Protein AF-A0A1G5SQM2-F1 (afdb_monomer_lite)

Structure (mmCIF, N/CA/C/O backbone):
data_AF-A0A1G5SQM2-F1
#
_entry.id   AF-A0A1G5SQM2-F1
#
loop_
_atom_site.group_PDB
_atom_site.id
_atom_site.type_symbol
_atom_site.label_atom_id
_atom_site.label_alt_id
_atom_site.label_comp_id
_atom_site.label_asym_id
_atom_site.label_entity_id
_atom_site.label_seq_id
_atom_site.pdbx_PDB_ins_code
_atom_site.Cartn_x
_atom_site.Cartn_y
_atom_site.Cartn_z
_atom_site.occupancy
_atom_site.B_iso_or_equiv
_atom_site.auth_seq_id
_atom_site.auth_comp_id
_atom_site.auth_asym_id
_atom_site.auth_atom_id
_atom_site.pdbx_PDB_model_num
ATOM 1 N N . MET A 1 1 ? 19.496 5.903 -9.101 1.00 49.25 1 MET A N 1
ATOM 2 C CA . MET A 1 1 ? 18.666 6.316 -7.944 1.00 49.25 1 MET A CA 1
ATOM 3 C C . MET A 1 1 ? 17.198 5.898 -8.135 1.00 49.25 1 MET A C 1
ATOM 5 O O . MET A 1 1 ? 16.311 6.656 -7.772 1.00 49.25 1 MET A O 1
ATOM 9 N N . SER A 1 2 ? 16.916 4.722 -8.713 1.00 55.00 2 SER A N 1
ATOM 10 C CA . SER A 1 2 ? 15.539 4.344 -9.097 1.00 55.00 2 SER A CA 1
ATOM 11 C C . SER A 1 2 ? 14.962 3.223 -8.230 1.00 55.00 2 SER A C 1
ATOM 13 O O . SER A 1 2 ? 13.785 3.273 -7.899 1.00 55.00 2 SER A O 1
ATOM 15 N N . GLU A 1 3 ? 15.796 2.287 -7.772 1.00 55.84 3 GLU A N 1
ATOM 16 C CA . GLU A 1 3 ? 15.370 1.149 -6.938 1.00 55.84 3 GLU A CA 1
ATOM 17 C C . GLU A 1 3 ? 14.873 1.567 -5.543 1.00 55.84 3 GLU A C 1
ATOM 19 O O . GLU A 1 3 ? 14.016 0.911 -4.962 1.00 55.84 3 GLU A O 1
ATOM 24 N N . ASN A 1 4 ? 15.341 2.707 -5.021 1.00 67.06 4 ASN A N 1
ATOM 25 C CA . ASN A 1 4 ? 14.969 3.166 -3.680 1.00 67.06 4 ASN A CA 1
ATOM 26 C C . ASN A 1 4 ? 13.536 3.724 -3.597 1.00 67.06 4 ASN A C 1
ATOM 28 O O . ASN A 1 4 ? 13.002 3.853 -2.504 1.00 67.06 4 ASN A O 1
ATOM 32 N N . ASN A 1 5 ? 12.905 4.064 -4.728 1.00 81.06 5 ASN A N 1
ATOM 33 C CA . ASN A 1 5 ? 11.567 4.665 -4.720 1.00 81.06 5 ASN A CA 1
ATOM 34 C C . ASN A 1 5 ? 10.454 3.615 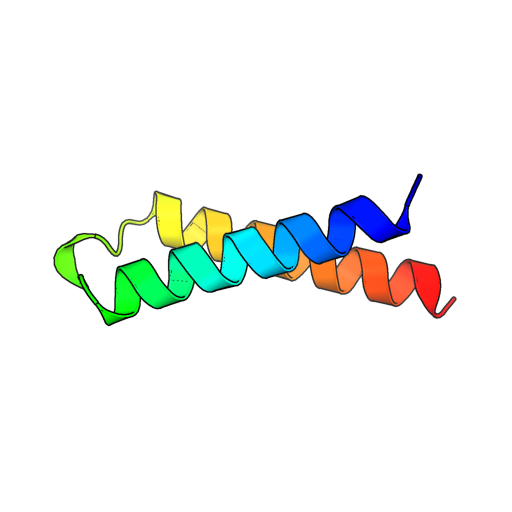-4.636 1.00 81.06 5 ASN A C 1
ATOM 36 O O . ASN A 1 5 ? 9.476 3.842 -3.9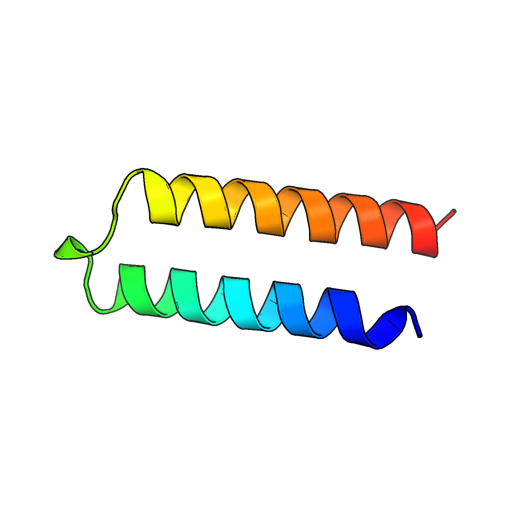31 1.00 81.06 5 ASN A O 1
ATOM 40 N N . GLN A 1 6 ? 10.604 2.464 -5.305 1.00 87.38 6 GLN A N 1
ATOM 41 C CA . GLN A 1 6 ? 9.603 1.395 -5.225 1.00 87.38 6 GLN A CA 1
ATOM 42 C C . GLN 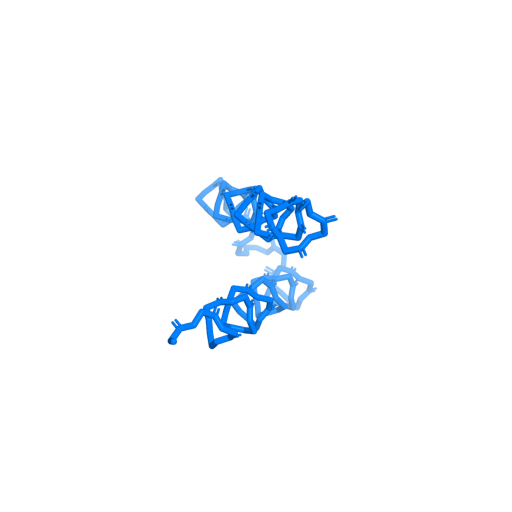A 1 6 ? 9.526 0.821 -3.807 1.00 87.38 6 GLN A C 1
ATOM 44 O O . GLN A 1 6 ? 8.432 0.739 -3.254 1.00 87.38 6 GLN A O 1
ATOM 49 N N . ALA A 1 7 ? 10.676 0.509 -3.200 1.00 89.94 7 ALA A N 1
ATOM 50 C CA . ALA A 1 7 ? 10.731 -0.041 -1.847 1.00 89.94 7 ALA A CA 1
ATOM 51 C C . ALA A 1 7 ? 10.084 0.896 -0.808 1.00 89.94 7 ALA A C 1
ATOM 53 O O . ALA A 1 7 ? 9.391 0.442 0.102 1.00 89.94 7 ALA A O 1
ATOM 54 N N . GLU A 1 8 ? 10.254 2.212 -0.965 1.00 92.25 8 GLU A N 1
ATOM 55 C CA . GLU A 1 8 ? 9.618 3.201 -0.089 1.00 92.25 8 GLU A CA 1
ATOM 56 C C . GLU A 1 8 ? 8.098 3.275 -0.308 1.00 92.25 8 GLU A C 1
ATOM 58 O O . GLU A 1 8 ? 7.350 3.374 0.665 1.00 92.25 8 GLU A O 1
ATOM 63 N N . TRP A 1 9 ? 7.611 3.155 -1.549 1.00 94.12 9 TRP A N 1
ATOM 64 C CA . TRP A 1 9 ? 6.170 3.077 -1.822 1.00 94.12 9 TRP A CA 1
ATOM 65 C C . TRP A 1 9 ? 5.537 1.795 -1.280 1.00 94.12 9 TRP A C 1
ATOM 67 O O . TRP A 1 9 ? 4.447 1.850 -0.715 1.00 94.12 9 TRP A O 1
ATOM 77 N N . GLU A 1 10 ? 6.213 0.653 -1.414 1.00 93.56 10 GLU A N 1
ATOM 78 C CA . GLU A 1 10 ? 5.761 -0.635 -0.873 1.00 93.56 10 GLU A CA 1
ATOM 79 C C . GLU A 1 10 ? 5.711 -0.604 0.657 1.00 93.56 10 GLU A C 1
ATOM 81 O O . GLU A 1 10 ? 4.743 -1.067 1.265 1.00 93.56 10 GLU A O 1
ATOM 86 N N . LYS A 1 11 ? 6.715 0.011 1.289 1.00 95.25 11 LYS A N 1
ATOM 87 C CA . LYS A 1 11 ? 6.751 0.219 2.737 1.00 95.25 11 LYS A CA 1
ATOM 88 C C . LYS A 1 11 ? 5.633 1.148 3.211 1.00 95.25 11 LYS A C 1
ATOM 90 O O . LYS A 1 11 ? 4.958 0.822 4.185 1.00 95.25 11 LYS A O 1
ATOM 95 N N . GLU A 1 12 ? 5.411 2.279 2.536 1.00 95.12 12 GLU A N 1
ATOM 96 C CA . GLU A 1 12 ? 4.301 3.189 2.857 1.00 95.12 12 GLU A CA 1
ATOM 97 C C . GLU A 1 12 ? 2.952 2.470 2.711 1.00 95.12 12 GLU A C 1
ATOM 99 O O . GLU A 1 12 ? 2.112 2.540 3.609 1.00 95.12 12 GLU A O 1
ATOM 104 N N . LEU A 1 13 ? 2.766 1.705 1.631 1.00 95.38 13 LEU A N 1
ATOM 105 C CA . LEU A 1 13 ? 1.557 0.922 1.389 1.00 95.38 13 LEU A CA 1
ATOM 106 C C . LEU A 1 13 ? 1.309 -0.105 2.503 1.00 95.38 13 LEU A C 1
ATOM 108 O O . LEU A 1 13 ? 0.192 -0.186 3.015 1.00 95.38 13 LEU A O 1
ATOM 112 N N . ALA A 1 14 ? 2.341 -0.847 2.910 1.00 95.69 14 ALA A N 1
ATOM 113 C CA . ALA A 1 14 ? 2.244 -1.829 3.986 1.00 95.69 14 ALA A CA 1
ATOM 114 C C . ALA A 1 14 ? 1.823 -1.183 5.315 1.00 95.69 14 ALA A C 1
ATOM 116 O O . ALA A 1 14 ? 0.940 -1.703 5.993 1.00 95.69 14 ALA A O 1
ATOM 117 N N . ILE A 1 15 ? 2.389 -0.019 5.654 1.00 95.00 15 ILE A N 1
ATOM 118 C CA . ILE A 1 15 ? 2.030 0.723 6.871 1.00 95.00 15 ILE A CA 1
ATOM 119 C C . ILE A 1 15 ? 0.566 1.170 6.828 1.00 95.00 15 ILE A C 1
ATOM 121 O O . ILE A 1 15 ? -0.144 1.043 7.823 1.00 95.00 15 ILE A O 1
ATOM 125 N N . LEU A 1 16 ? 0.091 1.698 5.697 1.00 93.94 16 LEU A N 1
ATOM 126 C CA . LEU A 1 16 ? -1.296 2.161 5.577 1.00 93.94 16 LEU A CA 1
ATOM 127 C C . LEU A 1 16 ? -2.296 1.002 5.683 1.00 93.94 16 LEU A C 1
ATOM 129 O O . LEU A 1 16 ? -3.329 1.148 6.338 1.00 93.94 16 LEU A O 1
ATOM 133 N N . LEU A 1 17 ? -1.980 -0.145 5.080 1.00 94.38 17 LEU A N 1
ATOM 134 C CA . LEU A 1 17 ? -2.803 -1.351 5.171 1.00 94.38 17 LEU A CA 1
ATOM 135 C C . LEU A 1 17 ? -2.831 -1.911 6.597 1.00 94.38 17 LEU A C 1
ATOM 137 O O . LEU A 1 17 ? -3.914 -2.184 7.114 1.00 94.38 1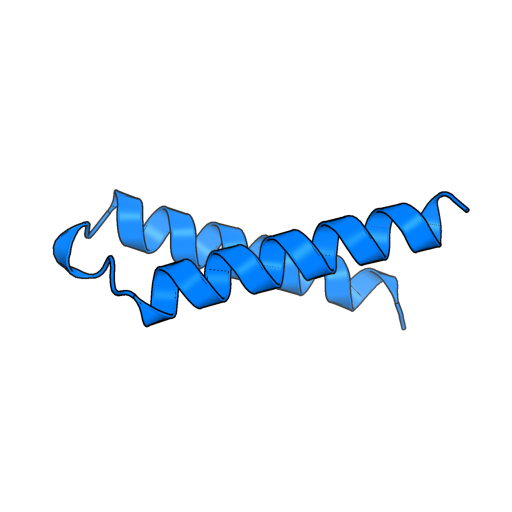7 LEU A O 1
ATOM 141 N N . ASP A 1 18 ? -1.673 -2.005 7.255 1.00 95.06 18 ASP A N 1
ATOM 142 C CA . ASP A 1 18 ? -1.567 -2.438 8.654 1.00 95.06 18 ASP A CA 1
ATOM 143 C C . ASP A 1 18 ? -2.355 -1.514 9.594 1.00 95.06 18 ASP A C 1
ATOM 145 O O . ASP A 1 18 ? -3.099 -1.969 10.466 1.00 95.06 18 ASP A O 1
ATOM 149 N N . LYS A 1 19 ? -2.284 -0.200 9.356 1.00 92.25 19 LYS A N 1
ATOM 150 C CA . LYS A 1 19 ? -3.017 0.802 10.132 1.00 92.25 19 LYS A CA 1
ATOM 151 C C . LYS A 1 19 ? -4.530 0.649 9.993 1.00 92.25 19 LYS A C 1
ATOM 153 O O . LYS A 1 19 ? -5.225 0.749 10.999 1.00 92.25 19 LYS A O 1
ATOM 158 N N . ILE A 1 20 ? -5.041 0.398 8.784 1.00 92.62 20 ILE A N 1
ATOM 159 C CA . ILE A 1 20 ? -6.474 0.145 8.551 1.00 92.62 20 ILE A CA 1
ATOM 160 C C . ILE A 1 20 ? -6.898 -1.180 9.187 1.00 92.62 20 ILE A C 1
ATOM 162 O O . ILE A 1 20 ? -7.962 -1.253 9.799 1.00 92.62 20 ILE A O 1
ATOM 166 N N . GLN A 1 21 ? -6.070 -2.219 9.068 1.00 92.81 21 GLN A N 1
ATOM 167 C CA . GLN A 1 21 ? -6.356 -3.528 9.647 1.00 92.81 21 GLN A CA 1
ATOM 168 C C . GLN A 1 21 ? -6.411 -3.466 11.180 1.00 92.81 21 GLN A C 1
ATOM 170 O O . GLN A 1 21 ? -7.312 -4.044 11.787 1.00 92.81 21 GLN A O 1
ATOM 175 N N . THR A 1 22 ? -5.477 -2.745 11.799 1.00 94.81 22 THR A N 1
ATOM 176 C CA . THR A 1 22 ? -5.397 -2.580 13.256 1.00 94.81 22 THR A CA 1
ATOM 177 C C . THR A 1 22 ? -6.443 -1.590 13.774 1.00 94.81 22 THR A C 1
ATOM 179 O O . THR A 1 22 ? -7.036 -1.798 14.833 1.00 94.81 22 THR A O 1
ATOM 182 N N . TYR A 1 23 ? -6.702 -0.518 13.022 1.00 92.88 23 TYR A N 1
ATOM 183 C CA . TYR A 1 23 ? -7.621 0.555 13.389 1.00 92.88 23 TYR A CA 1
ATOM 184 C C . TYR A 1 23 ? -8.583 0.864 12.233 1.00 92.88 23 TYR A C 1
ATOM 186 O O . TYR A 1 23 ? -8.409 1.864 11.533 1.00 92.88 23 TYR A O 1
ATOM 194 N N . PRO A 1 24 ? -9.658 0.074 12.055 1.00 88.75 24 PRO A N 1
ATOM 195 C CA . PRO A 1 24 ? -10.620 0.293 10.972 1.00 88.75 24 PRO A CA 1
ATOM 196 C C . PRO A 1 24 ? -11.348 1.641 11.077 1.00 88.75 24 PRO A C 1
ATOM 198 O O . PRO A 1 24 ? -11.851 2.153 10.085 1.00 88.75 24 PRO A O 1
ATOM 201 N N . SER A 1 25 ? -11.359 2.275 12.255 1.00 90.88 25 SER A N 1
ATOM 202 C CA . SER A 1 25 ? -11.850 3.647 12.437 1.00 90.88 25 SER A CA 1
ATOM 203 C C . SER A 1 25 ? -10.981 4.717 11.764 1.00 90.88 25 SER A C 1
ATOM 205 O O . SER A 1 25 ? -11.432 5.848 11.607 1.00 90.88 25 SER A O 1
ATOM 207 N N . GLN A 1 26 ? -9.749 4.382 11.370 1.00 84.62 26 GLN A N 1
ATOM 208 C CA . GLN A 1 26 ? -8.845 5.267 10.631 1.00 84.62 26 GLN A CA 1
ATOM 209 C C . GLN A 1 26 ? -8.922 5.072 9.114 1.00 84.62 26 GLN A C 1
ATOM 211 O O . GLN A 1 26 ? -8.216 5.764 8.381 1.00 84.62 26 GLN A O 1
ATOM 216 N N . ASP A 1 27 ? -9.784 4.173 8.634 1.00 89.88 27 ASP A N 1
ATOM 217 C CA . ASP A 1 27 ? -10.049 3.967 7.214 1.00 89.88 27 ASP A CA 1
ATOM 218 C C . ASP A 1 27 ? -10.811 5.163 6.621 1.00 89.88 27 ASP A C 1
ATOM 220 O O . ASP A 1 27 ? -12.037 5.190 6.509 1.00 89.88 27 ASP A O 1
ATOM 224 N N . SER A 1 28 ? -10.048 6.200 6.288 1.00 92.19 28 SER A N 1
ATOM 225 C CA . SER A 1 28 ? -10.549 7.456 5.742 1.00 92.19 28 SER A CA 1
ATOM 226 C C . SER A 1 28 ? -10.455 7.462 4.219 1.00 92.19 28 SER A C 1
ATOM 228 O O . SER A 1 28 ? -9.604 6.793 3.627 1.00 92.19 28 SER A O 1
ATOM 230 N N . THR A 1 29 ? -11.281 8.285 3.566 1.00 92.75 29 THR A N 1
ATOM 231 C CA . THR A 1 29 ? -11.227 8.487 2.106 1.00 92.75 29 THR A CA 1
ATOM 232 C C . THR A 1 29 ? -9.817 8.842 1.631 1.00 92.75 29 THR A C 1
ATOM 234 O O . THR A 1 29 ? -9.351 8.274 0.649 1.00 92.75 29 THR A O 1
ATOM 237 N N . GLU A 1 30 ? -9.109 9.701 2.369 1.00 91.81 30 GLU A N 1
ATOM 238 C CA . GLU A 1 30 ? -7.723 10.088 2.077 1.00 91.81 30 G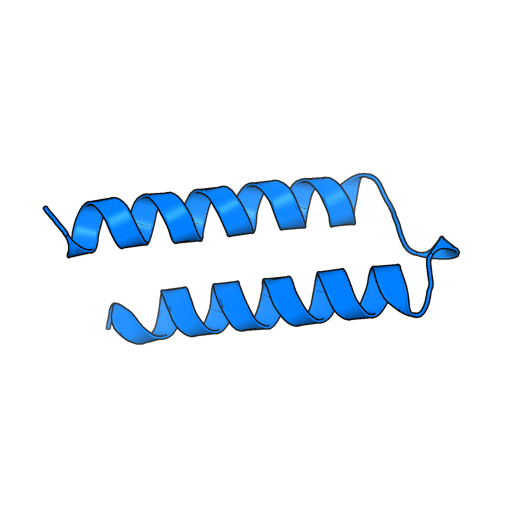LU A CA 1
ATOM 239 C C . GLU A 1 30 ? -6.757 8.893 2.126 1.00 91.81 30 GLU A C 1
ATOM 241 O O . GLU A 1 30 ? -5.950 8.702 1.219 1.00 91.81 30 GLU A O 1
ATOM 246 N N . THR A 1 31 ? -6.874 8.028 3.138 1.00 92.12 31 THR A N 1
ATOM 247 C CA . THR A 1 31 ? -6.040 6.824 3.276 1.00 92.12 31 THR A CA 1
ATOM 248 C C . THR A 1 31 ? -6.267 5.858 2.116 1.00 92.12 31 THR A C 1
ATOM 250 O O . THR A 1 31 ? -5.310 5.353 1.528 1.00 92.12 31 THR A O 1
ATOM 253 N N . ARG A 1 32 ? -7.529 5.644 1.728 1.00 92.19 32 ARG A N 1
ATOM 254 C CA . ARG A 1 32 ? -7.882 4.797 0.579 1.00 92.19 32 ARG A CA 1
ATOM 255 C C . ARG A 1 32 ? -7.388 5.383 -0.742 1.00 92.19 32 ARG A C 1
ATOM 257 O O . ARG A 1 32 ? -6.927 4.638 -1.606 1.00 92.19 32 ARG A O 1
ATOM 264 N N . GLU A 1 33 ? -7.474 6.700 -0.912 1.00 95.44 33 GLU A N 1
ATOM 265 C CA . GLU A 1 33 ? -6.952 7.385 -2.095 1.00 95.44 33 GLU A CA 1
ATOM 266 C C . GLU A 1 33 ? -5.429 7.251 -2.173 1.00 95.44 33 GLU A C 1
ATOM 268 O O . GLU A 1 33 ? -4.894 6.877 -3.218 1.00 95.44 33 GLU A O 1
ATOM 273 N N . ARG A 1 34 ? -4.734 7.417 -1.044 1.00 94.56 34 ARG A N 1
ATOM 274 C CA . ARG A 1 34 ? -3.286 7.221 -0.956 1.00 94.56 34 ARG A CA 1
ATOM 275 C C . ARG A 1 34 ? -2.872 5.798 -1.330 1.00 94.56 34 ARG A C 1
ATOM 277 O O . ARG A 1 34 ? -1.967 5.626 -2.141 1.00 94.56 34 ARG A O 1
ATOM 284 N N . ILE A 1 35 ? -3.577 4.786 -0.822 1.00 95.06 35 ILE A N 1
ATOM 285 C CA . ILE A 1 35 ? -3.363 3.374 -1.182 1.00 95.06 35 ILE A CA 1
ATOM 286 C C . ILE A 1 35 ? -3.545 3.144 -2.688 1.00 95.06 35 ILE A C 1
ATOM 288 O O . ILE A 1 35 ? -2.756 2.423 -3.302 1.00 95.06 35 ILE A O 1
ATOM 292 N N . ARG A 1 36 ? -4.562 3.755 -3.311 1.00 95.94 36 ARG A N 1
ATOM 293 C CA . ARG A 1 36 ? -4.774 3.655 -4.766 1.00 95.94 36 ARG A CA 1
ATOM 294 C C . ARG A 1 36 ? -3.626 4.280 -5.553 1.00 95.94 36 ARG A C 1
ATOM 296 O O . ARG A 1 36 ? -3.156 3.668 -6.508 1.00 95.94 36 ARG A O 1
ATOM 303 N N . VAL A 1 37 ? -3.165 5.463 -5.147 1.00 95.31 37 VAL A N 1
ATOM 304 C CA . VAL A 1 37 ? -2.041 6.153 -5.797 1.00 95.31 37 VAL A CA 1
ATOM 305 C C . V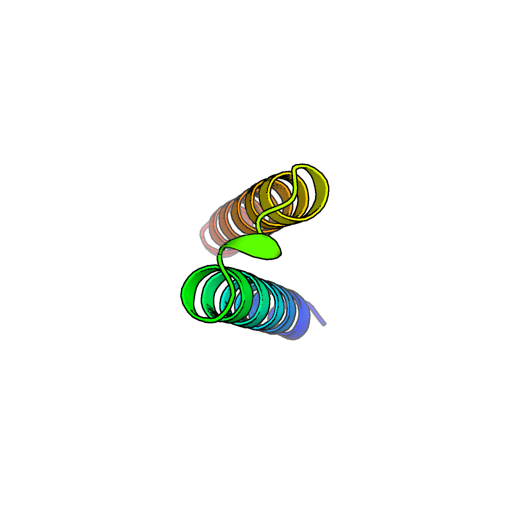AL A 1 37 ? -0.754 5.337 -5.675 1.00 95.31 37 VAL A C 1
ATOM 307 O O . VAL A 1 37 ? -0.083 5.126 -6.681 1.00 95.31 37 VAL A O 1
ATOM 310 N N . LEU A 1 38 ? -0.432 4.825 -4.484 1.00 94.69 38 LEU A N 1
ATOM 311 C CA . LEU A 1 38 ? 0.760 3.998 -4.265 1.00 94.69 38 LEU A CA 1
ATOM 312 C C . LEU A 1 38 ? 0.744 2.733 -5.126 1.00 94.69 38 LEU A C 1
ATOM 314 O O . LEU A 1 38 ? 1.730 2.446 -5.799 1.00 94.69 38 LEU A O 1
ATOM 318 N N . ASN A 1 39 ? -0.389 2.026 -5.185 1.00 94.25 39 ASN A N 1
ATOM 319 C CA . ASN A 1 39 ? -0.535 0.861 -6.062 1.00 94.25 39 ASN A CA 1
ATOM 320 C C . ASN A 1 39 ? -0.309 1.215 -7.540 1.00 94.25 39 ASN A C 1
ATOM 322 O O . ASN A 1 39 ? 0.375 0.481 -8.249 1.00 94.25 39 ASN A O 1
ATOM 326 N N . ALA A 1 40 ? -0.844 2.348 -8.008 1.00 94.00 40 ALA A N 1
ATOM 327 C CA . ALA A 1 40 ? -0.645 2.796 -9.386 1.00 94.00 40 ALA A CA 1
ATOM 328 C C . ALA A 1 40 ? 0.823 3.155 -9.681 1.00 94.00 40 ALA A C 1
ATOM 330 O O . ALA A 1 40 ? 1.328 2.833 -10.756 1.00 94.00 40 ALA A O 1
ATOM 331 N N . LEU A 1 41 ? 1.521 3.790 -8.732 1.00 92.00 41 LEU A N 1
ATOM 332 C CA . LEU A 1 41 ? 2.941 4.129 -8.864 1.00 92.00 41 LEU A CA 1
ATOM 333 C C . LEU A 1 41 ? 3.824 2.880 -8.911 1.00 92.00 41 LEU A C 1
ATOM 335 O O . LEU A 1 41 ? 4.690 2.791 -9.781 1.00 92.00 41 LEU A O 1
ATOM 339 N N . ILE A 1 42 ? 3.573 1.907 -8.031 1.00 91.44 42 ILE A N 1
ATOM 340 C CA . ILE A 1 42 ? 4.298 0.629 -8.006 1.00 91.44 42 ILE A CA 1
ATOM 341 C C . ILE A 1 42 ? 4.078 -0.122 -9.322 1.00 91.44 42 ILE A C 1
ATOM 343 O O . ILE A 1 42 ? 5.049 -0.487 -9.981 1.00 91.44 42 ILE A O 1
ATOM 347 N N . ALA A 1 43 ? 2.824 -0.265 -9.764 1.00 90.62 43 ALA A N 1
ATOM 348 C CA . ALA A 1 43 ? 2.507 -0.933 -11.025 1.00 90.62 43 ALA A CA 1
ATOM 349 C C . ALA A 1 43 ? 3.145 -0.228 -12.237 1.00 90.62 43 ALA A C 1
ATOM 351 O O . ALA A 1 43 ? 3.700 -0.880 -13.119 1.00 90.62 43 ALA A O 1
ATOM 352 N N . SER A 1 44 ? 3.117 1.110 -12.276 1.00 90.12 44 SER A N 1
ATOM 353 C CA . SER A 1 44 ? 3.752 1.875 -13.358 1.00 90.12 44 SER A CA 1
ATOM 354 C C . SER A 1 44 ? 5.275 1.736 -13.352 1.00 90.12 44 SER A C 1
ATOM 356 O O . SER A 1 44 ? 5.898 1.738 -14.413 1.00 90.12 44 SER A O 1
ATOM 358 N N . HIS A 1 45 ? 5.888 1.615 -12.174 1.00 87.88 45 HIS A N 1
ATOM 359 C CA . HIS A 1 45 ? 7.325 1.407 -12.052 1.00 87.88 45 HIS A CA 1
ATOM 360 C C . HIS A 1 45 ? 7.734 0.010 -12.510 1.00 87.88 45 HIS A C 1
ATOM 362 O O . HIS A 1 45 ? 8.663 -0.099 -13.301 1.00 87.88 45 HIS A O 1
ATOM 368 N N . GLN A 1 46 ? 6.997 -1.029 -12.107 1.00 85.50 46 GLN A N 1
ATOM 369 C CA . GLN A 1 46 ? 7.223 -2.407 -12.559 1.00 85.50 46 GLN A CA 1
ATOM 370 C C . GLN A 1 46 ? 7.155 -2.509 -14.089 1.00 85.50 46 GLN A C 1
ATOM 372 O O . GLN A 1 46 ? 8.104 -2.969 -14.715 1.00 85.50 46 GLN A O 1
ATOM 377 N N . GLN A 1 47 ? 6.123 -1.924 -14.709 1.00 84.19 47 GLN A N 1
ATOM 378 C CA . GLN A 1 47 ? 6.001 -1.878 -16.173 1.00 84.19 47 GLN A CA 1
ATOM 379 C C . GLN A 1 47 ? 7.163 -1.159 -16.872 1.00 84.19 47 GLN A C 1
ATOM 381 O O . GLN A 1 47 ? 7.480 -1.487 -18.009 1.00 84.19 47 GLN A O 1
ATOM 386 N N . LYS A 1 48 ? 7.783 -0.161 -16.231 1.00 79.88 48 LYS A N 1
ATOM 387 C CA . LYS A 1 48 ? 8.950 0.549 -16.782 1.00 79.88 48 LYS A CA 1
ATOM 388 C C . LYS A 1 48 ? 10.265 -0.196 -16.585 1.00 79.88 48 LYS A C 1
ATOM 390 O O . LYS A 1 48 ? 11.211 0.096 -17.302 1.00 79.88 48 LYS A O 1
ATOM 395 N N . VAL A 1 49 ? 10.348 -1.065 -15.581 1.00 72.50 49 VAL A N 1
ATOM 396 C CA . VAL A 1 49 ? 11.539 -1.877 -15.297 1.00 72.50 49 VAL A CA 1
ATOM 397 C C . VAL A 1 49 ? 11.549 -3.145 -16.155 1.00 72.50 49 VAL A C 1
ATOM 399 O O . VAL A 1 49 ? 12.620 -3.612 -16.526 1.00 72.50 49 VAL A O 1
ATOM 402 N N . GLU A 1 50 ? 10.375 -3.684 -16.491 1.00 61.75 50 GLU A N 1
ATOM 403 C CA . GLU A 1 50 ? 10.224 -4.878 -17.336 1.00 61.75 50 GLU A CA 1
ATOM 404 C C . GLU A 1 50 ? 10.207 -4.591 -18.855 1.00 61.75 50 GLU A C 1
ATOM 406 O O . GLU A 1 50 ? 10.244 -5.540 -19.641 1.00 61.75 50 GLU A O 1
ATOM 411 N N . ALA A 1 51 ? 10.145 -3.320 -19.275 1.00 54.12 51 ALA A N 1
ATOM 412 C CA . ALA A 1 51 ? 10.114 -2.883 -20.681 1.00 54.12 51 ALA A CA 1
ATOM 413 C C . ALA A 1 51 ? 11.496 -2.471 -21.210 1.00 54.12 51 ALA A C 1
ATOM 415 O O . ALA A 1 51 ? 11.777 -2.785 -22.390 1.00 54.12 51 ALA A O 1
#

Radius of gyration: 12.33 Å; chains: 1; bounding box: 30×15×34 Å

Foldseek 3Di:
DQVVVLVVLVVVLVVLVVCCVVPVVPPDPVSVVSNVVSVVVNVVSVVVVVD

pLDDT: mean 87.35, std 12.05, range [49.25, 95.94]

Secondary structure (DSSP, 8-state):
--HHHHHHHHHHHHHHHHHHHH-GGG--HHHHHHHHHHHHHHHHHHHHH--

Sequence (51 aa):
MSENNQAEWEKELAILLDKIQTYPSQDSTETRERIRVLNALIASHQQKVEA